Protein AF-A0A970GQE6-F1 (afdb_monomer)

Foldseek 3Di:
DQLVVCVVVVDDDPVVSVVSSCVCLDLQNLLVLCVQCVVVDDPVLVVQLVCQLVVDPPDADPPPSNSSNSNSSSSVSSLVVCVVVVVVVVNVVSVVSSVVSVVVD

Mean predicted aligned error: 6.43 Å

Radius of gyration: 14.3 Å; Cα contacts (8 Å, |Δi|>4): 88; chains: 1; bounding box: 27×40×32 Å

Structure (mmCIF, N/CA/C/O backbone):
data_AF-A0A970GQE6-F1
#
_entry.id   AF-A0A970GQE6-F1
#
loop_
_atom_site.group_PDB
_atom_site.id
_atom_site.type_symbol
_atom_site.label_atom_id
_atom_site.label_alt_id
_atom_site.label_comp_id
_atom_site.label_asym_id
_atom_site.label_entity_id
_atom_site.label_seq_id
_atom_site.pdbx_PDB_ins_code
_atom_site.Cartn_x
_atom_site.Cartn_y
_atom_site.Cartn_z
_atom_site.occupancy
_atom_site.B_iso_or_equiv
_atom_site.auth_seq_id
_atom_site.auth_comp_id
_atom_site.auth_asym_id
_atom_site.auth_atom_id
_atom_site.pdbx_PDB_model_num
ATOM 1 N N . MET A 1 1 ? 6.486 -8.190 2.586 1.00 73.19 1 MET A N 1
ATOM 2 C CA . MET A 1 1 ? 5.161 -8.648 2.116 1.00 73.19 1 MET A CA 1
ATOM 3 C C . MET A 1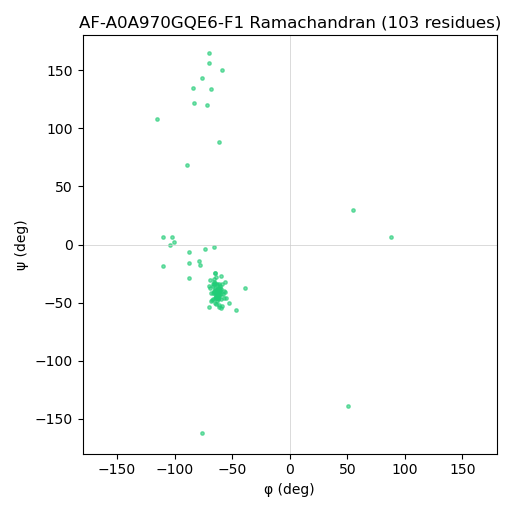 1 ? 5.229 -9.212 0.705 1.00 73.19 1 MET A C 1
ATOM 5 O O . MET A 1 1 ? 5.191 -10.424 0.585 1.00 73.19 1 MET A O 1
ATOM 9 N N . VAL A 1 2 ? 5.489 -8.399 -0.329 1.00 75.81 2 VAL A N 1
ATOM 10 C CA . VAL A 1 2 ? 5.554 -8.826 -1.750 1.00 75.81 2 VAL A CA 1
ATOM 11 C C . VAL A 1 2 ? 6.373 -10.106 -1.987 1.00 75.81 2 VAL A C 1
ATOM 13 O O . VAL A 1 2 ? 5.856 -11.092 -2.496 1.00 75.81 2 VAL A O 1
ATOM 16 N N . ARG A 1 3 ? 7.650 -10.137 -1.576 1.00 77.12 3 ARG A N 1
ATOM 17 C CA . ARG A 1 3 ? 8.505 -11.328 -1.765 1.00 77.12 3 ARG A CA 1
ATOM 18 C C . ARG A 1 3 ? 8.039 -12.547 -0.966 1.00 77.12 3 ARG A C 1
ATOM 20 O O . ARG A 1 3 ? 8.206 -13.657 -1.450 1.00 77.12 3 ARG A O 1
ATOM 27 N N . ARG A 1 4 ? 7.471 -12.341 0.230 1.00 77.25 4 ARG A N 1
ATOM 28 C CA . ARG A 1 4 ? 6.901 -13.427 1.046 1.00 77.25 4 ARG A CA 1
ATOM 29 C C . ARG A 1 4 ? 5.709 -14.036 0.309 1.00 77.25 4 ARG A C 1
ATOM 31 O O . ARG A 1 4 ? 5.736 -15.224 0.038 1.00 77.25 4 ARG A O 1
ATOM 38 N N . HIS A 1 5 ? 4.776 -13.200 -0.147 1.00 77.19 5 HIS A N 1
ATOM 39 C CA . HIS A 1 5 ? 3.626 -13.641 -0.931 1.00 77.19 5 HIS A CA 1
ATOM 40 C C . HIS A 1 5 ? 4.029 -14.434 -2.185 1.00 77.19 5 HIS A C 1
ATOM 42 O O . HIS A 1 5 ? 3.495 -15.509 -2.415 1.00 77.19 5 HIS A O 1
ATOM 48 N N . ILE A 1 6 ? 5.012 -13.963 -2.963 1.00 75.25 6 ILE A N 1
ATOM 49 C CA . ILE A 1 6 ? 5.460 -14.672 -4.176 1.00 75.25 6 ILE A CA 1
ATOM 50 C C . ILE A 1 6 ? 6.036 -16.062 -3.853 1.00 75.25 6 ILE A C 1
ATOM 52 O O . ILE A 1 6 ? 5.823 -17.006 -4.612 1.00 75.25 6 ILE A O 1
ATOM 56 N N . VAL A 1 7 ? 6.773 -16.186 -2.749 1.00 75.69 7 VAL A N 1
ATOM 57 C CA . VAL A 1 7 ? 7.314 -17.475 -2.296 1.00 75.69 7 VAL A CA 1
ATOM 58 C C . VAL A 1 7 ? 6.188 -18.400 -1.828 1.00 75.69 7 VAL A C 1
ATOM 60 O O . VAL A 1 7 ? 6.195 -19.581 -2.178 1.00 75.69 7 VAL A O 1
ATOM 63 N N . ASP A 1 8 ? 5.205 -17.862 -1.103 1.00 78.19 8 ASP A N 1
ATOM 64 C CA . ASP A 1 8 ? 4.033 -18.607 -0.627 1.00 78.19 8 ASP A CA 1
ATOM 65 C C . ASP A 1 8 ? 3.140 -19.084 -1.792 1.00 78.19 8 ASP A C 1
ATOM 67 O O . ASP A 1 8 ? 2.603 -20.189 -1.746 1.00 78.19 8 ASP A O 1
ATOM 71 N N . ASP A 1 9 ? 3.075 -18.315 -2.886 1.00 72.31 9 ASP A N 1
ATOM 72 C CA . ASP A 1 9 ? 2.423 -18.660 -4.165 1.00 72.31 9 ASP A CA 1
ATOM 73 C C . ASP A 1 9 ? 3.106 -19.832 -4.912 1.00 72.31 9 ASP A C 1
ATOM 75 O O . ASP A 1 9 ? 2.667 -20.245 -5.986 1.00 72.31 9 ASP A O 1
ATOM 79 N N . GLY A 1 10 ? 4.203 -20.379 -4.376 1.00 75.25 10 GLY A N 1
ATOM 80 C CA . GLY A 1 10 ? 4.870 -21.569 -4.90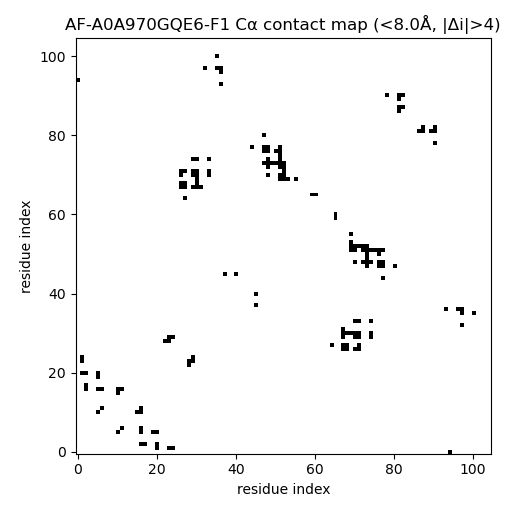5 1.00 75.25 10 GLY A CA 1
ATOM 81 C C . GLY A 1 10 ? 5.927 -21.298 -5.979 1.00 75.25 10 GLY A C 1
ATOM 82 O O . GLY A 1 10 ? 6.489 -22.250 -6.530 1.00 75.25 10 GLY A O 1
ATOM 83 N N . LEU A 1 11 ? 6.259 -20.032 -6.259 1.00 70.25 11 LEU A N 1
ATOM 84 C CA . LEU A 1 11 ? 7.389 -19.673 -7.122 1.00 70.25 11 LEU A CA 1
ATOM 85 C C . LEU A 1 11 ? 8.710 -19.958 -6.402 1.00 70.25 11 LEU A C 1
ATOM 87 O O . LEU A 1 11 ? 8.997 -19.406 -5.345 1.00 70.25 11 LEU A O 1
ATOM 91 N N . ARG A 1 12 ? 9.536 -20.830 -6.993 1.00 72.12 12 ARG A N 1
ATOM 92 C CA . ARG A 1 12 ? 10.796 -21.300 -6.380 1.00 72.12 12 ARG A CA 1
ATOM 93 C C . ARG A 1 12 ? 12.060 -20.782 -7.063 1.00 72.12 12 ARG A C 1
ATOM 95 O O . ARG A 1 12 ? 13.136 -20.832 -6.475 1.00 72.12 12 ARG A O 1
ATOM 102 N N . LYS A 1 13 ? 11.961 -20.296 -8.304 1.00 79.62 13 LYS A N 1
ATOM 103 C CA . LYS A 1 13 ? 13.109 -19.768 -9.052 1.00 79.62 13 LYS A CA 1
ATOM 104 C C . LYS A 1 13 ? 13.374 -18.318 -8.658 1.00 79.62 13 LYS A C 1
ATOM 106 O O . LYS A 1 13 ? 12.520 -17.458 -8.835 1.00 79.62 13 LYS A O 1
ATOM 111 N N . LEU A 1 14 ? 14.585 -18.042 -8.173 1.00 73.69 14 LEU A N 1
ATOM 112 C CA . LEU A 1 14 ? 14.986 -16.722 -7.671 1.00 73.69 14 LEU A CA 1
ATOM 113 C C . LEU A 1 14 ? 14.801 -15.597 -8.703 1.00 73.69 14 LEU A C 1
ATOM 115 O O . LEU A 1 14 ? 14.349 -14.511 -8.347 1.00 73.69 14 LEU A O 1
ATOM 119 N N . GLN A 1 15 ? 15.129 -15.862 -9.970 1.00 74.00 15 GLN A N 1
ATOM 120 C CA . GLN A 1 15 ? 14.976 -14.891 -11.055 1.00 74.00 15 GLN A CA 1
ATOM 121 C C . GLN A 1 15 ? 13.504 -14.517 -11.278 1.00 74.00 15 GLN A C 1
ATOM 123 O O . GLN A 1 15 ? 13.184 -13.332 -11.355 1.00 74.00 15 GLN A O 1
ATOM 128 N N . ASP A 1 16 ? 12.613 -15.506 -11.276 1.00 73.88 16 ASP A N 1
ATOM 129 C CA . ASP A 1 16 ? 11.173 -15.304 -11.459 1.00 73.88 16 ASP A CA 1
ATOM 130 C C . ASP A 1 16 ? 10.557 -14.590 -10.240 1.00 73.88 16 ASP A C 1
ATOM 132 O O . ASP A 1 16 ? 9.732 -13.691 -10.394 1.00 73.88 16 ASP A O 1
ATOM 136 N N . ILE A 1 17 ? 11.022 -14.910 -9.021 1.00 72.44 17 ILE A N 1
ATOM 137 C CA . ILE A 1 17 ? 10.631 -14.204 -7.789 1.00 72.44 17 ILE A CA 1
ATOM 138 C C . ILE A 1 17 ? 11.040 -12.730 -7.859 1.00 72.44 17 ILE A C 1
ATOM 140 O O . ILE A 1 17 ? 10.252 -11.849 -7.515 1.00 72.44 17 ILE A O 1
ATOM 144 N N . HIS A 1 18 ? 12.272 -12.445 -8.287 1.00 69.62 18 HIS A N 1
ATOM 145 C CA . HIS A 1 18 ? 12.762 -11.077 -8.406 1.00 69.62 18 HIS A CA 1
ATOM 146 C C . HIS A 1 18 ? 11.977 -10.293 -9.460 1.00 69.62 18 HIS A C 1
ATOM 148 O O . HIS A 1 18 ? 11.542 -9.184 -9.169 1.00 69.62 18 HIS A O 1
ATOM 154 N N . GLN A 1 19 ? 11.739 -10.872 -10.641 1.00 73.19 19 GLN A N 1
ATOM 155 C CA . GLN A 1 19 ? 10.969 -10.217 -11.701 1.00 73.19 19 GLN A CA 1
ATOM 156 C C . GLN A 1 19 ? 9.523 -9.934 -11.275 1.00 73.19 19 GLN A C 1
ATOM 158 O O . GLN A 1 19 ? 9.076 -8.797 -11.413 1.00 73.19 19 GLN A O 1
ATOM 163 N N . LYS A 1 20 ? 8.828 -10.913 -10.677 1.00 73.00 20 LYS A N 1
ATOM 164 C CA . LYS A 1 20 ? 7.459 -10.728 -10.160 1.00 73.00 20 LYS A CA 1
ATOM 165 C C . LYS A 1 20 ? 7.418 -9.729 -8.999 1.00 73.00 20 LYS A C 1
ATOM 167 O O . LYS A 1 20 ? 6.464 -8.976 -8.855 1.00 73.00 20 LYS A O 1
ATOM 172 N N . ALA A 1 21 ? 8.466 -9.666 -8.176 1.00 73.75 21 ALA A N 1
ATOM 173 C CA . ALA A 1 21 ? 8.559 -8.642 -7.141 1.00 73.75 21 ALA A CA 1
ATOM 174 C C . ALA A 1 21 ? 8.732 -7.251 -7.761 1.00 73.75 21 ALA A C 1
ATOM 176 O O . ALA A 1 21 ? 8.005 -6.340 -7.387 1.00 73.75 21 ALA A O 1
ATOM 177 N N . VAL A 1 22 ? 9.651 -7.088 -8.719 1.00 72.94 22 VAL A N 1
ATOM 178 C CA . VAL A 1 22 ? 9.916 -5.809 -9.403 1.00 72.94 22 VAL A CA 1
ATOM 179 C C . VAL A 1 22 ? 8.686 -5.303 -10.154 1.00 72.94 22 VAL A C 1
ATOM 181 O O . VAL A 1 22 ? 8.401 -4.108 -10.104 1.00 72.94 22 VAL A O 1
ATOM 184 N N . SER A 1 23 ? 7.917 -6.188 -10.793 1.00 73.50 23 SER A N 1
ATOM 185 C CA . SER A 1 23 ? 6.665 -5.794 -11.442 1.00 73.50 23 SER A CA 1
ATOM 186 C C . SER A 1 23 ? 5.621 -5.288 -10.446 1.00 73.50 23 SER A C 1
ATOM 188 O O . SER A 1 23 ? 4.819 -4.454 -10.820 1.00 73.50 23 SER A O 1
ATOM 190 N N . LEU A 1 24 ? 5.644 -5.735 -9.188 1.00 71.50 24 LEU A N 1
ATOM 191 C CA . LEU A 1 24 ? 4.723 -5.263 -8.147 1.00 71.50 24 LEU A CA 1
ATOM 192 C C . LEU A 1 24 ? 5.230 -4.016 -7.412 1.00 71.50 24 LEU A C 1
ATOM 194 O O . LEU A 1 24 ? 4.429 -3.229 -6.921 1.00 71.50 24 LEU A O 1
ATOM 198 N N . VAL A 1 25 ? 6.551 -3.832 -7.317 1.00 77.81 25 VAL A N 1
ATOM 199 C CA . VAL A 1 25 ? 7.153 -2.732 -6.543 1.00 77.81 25 VAL A CA 1
ATOM 200 C C . VAL A 1 25 ? 7.616 -1.546 -7.384 1.00 77.81 25 VAL A C 1
ATOM 202 O O . VAL A 1 25 ? 8.187 -0.616 -6.823 1.00 77.81 25 VAL A O 1
ATOM 205 N N . ASN A 1 26 ? 7.419 -1.543 -8.702 1.00 84.38 26 ASN A N 1
ATOM 206 C CA . ASN A 1 26 ? 7.738 -0.358 -9.498 1.00 84.38 26 ASN A CA 1
ATOM 207 C C . ASN A 1 26 ? 6.741 0.784 -9.207 1.00 84.38 26 ASN A C 1
ATOM 209 O O . ASN A 1 26 ? 5.612 0.543 -8.783 1.00 84.38 26 ASN A O 1
ATOM 213 N N . ALA A 1 27 ? 7.158 2.031 -9.447 1.00 81.12 27 ALA A N 1
ATOM 214 C CA . ALA A 1 27 ? 6.372 3.209 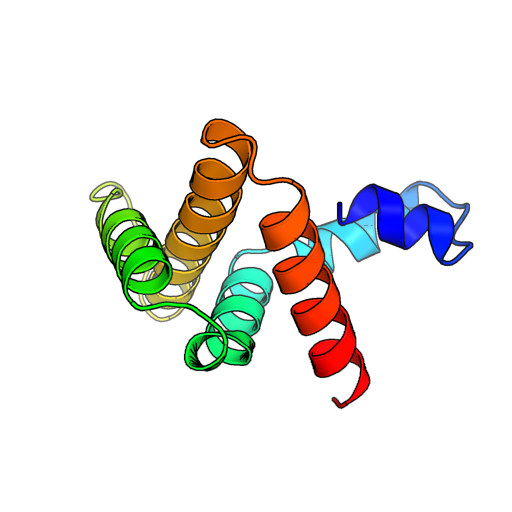-9.079 1.00 81.12 27 ALA A CA 1
ATOM 215 C C . ALA A 1 27 ? 4.996 3.277 -9.765 1.00 81.12 27 ALA A C 1
ATOM 217 O O . ALA A 1 27 ? 4.031 3.706 -9.142 1.00 81.12 27 ALA A O 1
ATOM 218 N N . ALA A 1 28 ? 4.890 2.834 -11.023 1.00 85.06 28 ALA A N 1
ATOM 219 C CA . ALA A 1 28 ? 3.620 2.828 -11.748 1.00 85.06 28 ALA A CA 1
ATOM 220 C C . ALA A 1 28 ? 2.632 1.842 -11.114 1.00 85.06 28 ALA A C 1
ATOM 222 O O . ALA A 1 28 ? 1.499 2.213 -10.817 1.00 85.06 28 ALA A O 1
ATOM 223 N N . SER A 1 29 ? 3.095 0.628 -10.814 1.00 86.38 29 SER A N 1
ATOM 224 C CA . SER A 1 29 ? 2.288 -0.392 -10.147 1.00 86.38 29 SER A CA 1
ATOM 225 C C . SER A 1 29 ? 1.894 0.040 -8.738 1.00 86.38 29 SER A C 1
ATOM 227 O O . SER A 1 29 ? 0.726 -0.031 -8.395 1.00 86.38 29 SER A O 1
ATOM 229 N N . GLN A 1 30 ? 2.809 0.585 -7.934 1.00 88.62 30 GLN A N 1
ATOM 230 C CA . GLN A 1 30 ? 2.446 1.101 -6.608 1.00 88.62 30 GLN A CA 1
ATOM 231 C C . GLN A 1 30 ? 1.424 2.250 -6.676 1.00 88.62 30 GLN A C 1
ATOM 233 O O . GLN A 1 30 ? 0.531 2.335 -5.835 1.00 88.62 30 GLN A O 1
ATOM 238 N N . ALA A 1 31 ? 1.539 3.132 -7.673 1.00 90.81 31 ALA A N 1
ATOM 239 C CA . ALA A 1 31 ? 0.584 4.214 -7.884 1.00 90.81 31 ALA A CA 1
ATOM 240 C C . ALA A 1 31 ? -0.805 3.698 -8.277 1.00 90.81 31 ALA A C 1
ATOM 242 O O . ALA A 1 31 ? -1.809 4.236 -7.816 1.00 90.81 31 ALA A O 1
ATOM 243 N N . GLU A 1 32 ? -0.862 2.673 -9.123 1.00 90.81 32 GLU A N 1
ATOM 244 C CA . GLU A 1 32 ? -2.093 1.977 -9.489 1.00 90.81 32 GLU A CA 1
ATOM 245 C C . GLU A 1 32 ? -2.720 1.284 -8.282 1.00 90.81 32 GLU A C 1
ATOM 247 O O . GLU A 1 32 ? -3.861 1.583 -7.954 1.00 90.81 32 GLU A O 1
ATOM 252 N N . LEU A 1 33 ? -1.952 0.484 -7.538 1.00 91.19 33 LEU A N 1
ATOM 253 C CA . LEU A 1 33 ? -2.442 -0.184 -6.331 1.00 91.19 33 LEU A CA 1
ATOM 254 C C . LEU A 1 33 ? -2.993 0.807 -5.302 1.00 91.19 33 LEU A C 1
ATOM 256 O O . LEU A 1 33 ? -4.026 0.540 -4.702 1.00 91.19 33 LEU A O 1
ATOM 260 N N . LEU A 1 34 ? -2.340 1.960 -5.115 1.00 93.19 34 LEU A N 1
ATOM 261 C CA . LEU A 1 34 ? -2.842 3.011 -4.232 1.00 93.19 34 LEU A CA 1
ATOM 262 C C . LEU A 1 34 ? -4.185 3.584 -4.708 1.00 93.19 34 LEU A C 1
ATOM 264 O O . LEU A 1 34 ? -5.057 3.822 -3.877 1.00 93.19 34 LEU A O 1
ATOM 268 N N . ARG A 1 35 ? -4.341 3.823 -6.018 1.00 92.81 35 ARG A N 1
ATOM 269 C CA . ARG A 1 35 ? -5.608 4.297 -6.605 1.00 92.81 35 ARG A CA 1
ATOM 270 C C . ARG A 1 35 ? -6.718 3.272 -6.392 1.00 92.81 35 ARG A C 1
ATOM 272 O O . ARG A 1 35 ? -7.819 3.649 -6.009 1.00 92.81 35 ARG A O 1
ATOM 279 N N . GLU A 1 36 ? -6.398 1.995 -6.571 1.00 92.31 36 GLU A N 1
ATOM 280 C CA . GLU A 1 36 ? -7.350 0.900 -6.408 1.00 92.31 36 GLU A CA 1
ATOM 281 C C . GLU A 1 36 ? -7.852 0.742 -4.978 1.00 92.31 36 GLU A C 1
ATOM 283 O O . GLU A 1 36 ? -8.935 0.214 -4.821 1.00 92.31 36 GLU A O 1
ATOM 288 N N . ILE A 1 37 ? -7.126 1.171 -3.941 1.00 95.00 37 ILE A N 1
ATOM 289 C CA . ILE A 1 37 ? -7.564 1.018 -2.538 1.00 95.00 37 ILE A CA 1
ATOM 290 C C . ILE A 1 37 ? -7.942 2.338 -1.857 1.00 95.00 37 ILE A C 1
ATOM 292 O O . ILE A 1 37 ? -8.155 2.360 -0.646 1.00 95.00 37 ILE A O 1
ATOM 296 N N . GLU A 1 38 ? -7.976 3.458 -2.581 1.00 93.94 38 GLU A N 1
ATOM 297 C CA . GLU A 1 38 ? -8.147 4.797 -1.993 1.00 93.94 38 GLU A CA 1
ATOM 298 C C . GLU A 1 38 ? -9.463 4.941 -1.198 1.00 93.94 38 GLU A C 1
ATOM 300 O O . GLU A 1 38 ? -9.517 5.617 -0.160 1.00 93.94 38 GLU A O 1
ATOM 305 N N . ASP A 1 39 ? -10.515 4.259 -1.648 1.00 95.25 39 ASP A N 1
ATOM 306 C CA . ASP A 1 39 ? -11.825 4.162 -1.000 1.00 95.25 39 ASP A CA 1
ATOM 307 C C . ASP A 1 39 ? -11.791 3.345 0.301 1.00 95.25 39 ASP A C 1
ATOM 309 O O . ASP A 1 39 ? -12.520 3.670 1.238 1.00 95.25 39 ASP A O 1
ATOM 313 N N . PHE A 1 40 ? -10.902 2.353 0.395 1.00 96.81 40 PHE A N 1
ATOM 314 C CA . PHE A 1 40 ? -10.710 1.501 1.573 1.00 96.81 40 PHE A CA 1
ATOM 315 C C . PHE A 1 40 ? -9.904 2.175 2.700 1.00 96.81 40 PHE A C 1
ATOM 317 O O . PHE A 1 40 ? -9.926 1.734 3.855 1.00 96.81 40 PHE A O 1
ATOM 324 N N . LEU A 1 41 ? -9.181 3.253 2.383 1.00 97.25 41 LEU A N 1
ATOM 325 C CA . LEU A 1 41 ? -8.380 3.989 3.359 1.00 97.25 41 LEU A CA 1
ATOM 326 C C . LEU A 1 41 ? -9.245 4.863 4.270 1.00 97.25 41 LEU A C 1
ATOM 328 O O . LEU A 1 41 ? -10.196 5.514 3.835 1.00 97.25 41 LEU A O 1
ATOM 332 N N . THR A 1 42 ? -8.858 4.950 5.539 1.00 97.75 42 THR A N 1
ATOM 333 C CA . THR A 1 42 ? -9.423 5.925 6.476 1.00 97.75 42 THR A CA 1
ATOM 334 C C . THR A 1 42 ? -8.968 7.345 6.132 1.00 97.75 42 THR A C 1
ATOM 336 O O . THR A 1 42 ? -7.999 7.560 5.401 1.00 97.75 42 THR A O 1
ATOM 339 N N . GLU A 1 43 ? -9.640 8.356 6.684 1.00 97.19 43 GLU A N 1
ATOM 340 C CA . GLU A 1 43 ? -9.242 9.755 6.483 1.00 97.19 43 GLU A CA 1
ATOM 341 C C . GLU A 1 43 ? -7.811 10.033 6.976 1.00 97.19 43 GLU A C 1
ATOM 343 O O . GLU A 1 43 ? -7.042 10.735 6.318 1.00 97.19 43 GLU A O 1
ATOM 348 N N . GLU A 1 44 ? -7.414 9.432 8.099 1.00 96.56 44 GLU A N 1
ATOM 349 C CA . GLU A 1 44 ? -6.056 9.539 8.630 1.00 96.56 44 GLU A CA 1
ATOM 350 C C . GLU A 1 44 ? -5.014 8.947 7.669 1.00 96.56 44 GLU A C 1
ATOM 352 O O . GLU A 1 44 ? -3.997 9.580 7.373 1.00 96.56 44 GLU A O 1
ATOM 357 N N . GLU A 1 45 ? -5.290 7.763 7.123 1.00 97.31 45 GLU A N 1
ATOM 358 C CA . GLU A 1 45 ? -4.423 7.083 6.159 1.00 97.31 45 GLU A CA 1
ATOM 359 C C . GLU A 1 45 ? -4.301 7.883 4.857 1.00 97.31 45 GLU A C 1
ATOM 361 O O . GLU A 1 45 ? -3.191 8.091 4.359 1.00 97.31 45 GLU A O 1
ATOM 366 N N . ARG A 1 46 ? -5.407 8.441 4.346 1.00 96.62 46 ARG A N 1
ATOM 367 C CA . ARG A 1 46 ? -5.379 9.354 3.189 1.00 96.62 46 ARG A CA 1
ATOM 368 C C . ARG A 1 46 ? -4.544 10.605 3.471 1.00 96.62 46 ARG A C 1
ATOM 370 O O . ARG A 1 46 ? -3.801 11.063 2.600 1.00 96.62 46 ARG A O 1
ATOM 377 N N . ASN A 1 47 ? -4.593 11.136 4.692 1.00 96.25 47 ASN A N 1
ATOM 378 C CA . ASN A 1 47 ? -3.754 12.263 5.102 1.00 96.25 47 ASN A CA 1
ATOM 379 C C . ASN A 1 47 ? -2.261 11.894 5.164 1.00 96.25 47 ASN A C 1
ATOM 381 O O . ASN A 1 47 ? -1.405 12.715 4.822 1.00 96.25 47 ASN A O 1
ATOM 385 N N . ILE A 1 48 ? -1.915 10.671 5.574 1.00 96.19 48 ILE A N 1
ATOM 386 C CA . ILE A 1 48 ? -0.538 10.155 5.501 1.00 96.19 48 ILE A CA 1
ATOM 387 C C . ILE A 1 48 ? -0.074 10.065 4.044 1.00 96.19 48 ILE A C 1
ATOM 389 O O . ILE A 1 48 ? 0.981 10.606 3.708 1.00 96.19 48 ILE A O 1
ATOM 393 N N . VAL A 1 49 ? -0.889 9.474 3.168 1.00 95.31 49 VAL A N 1
ATOM 394 C CA . VAL A 1 49 ? -0.611 9.373 1.727 1.00 95.31 49 VAL A CA 1
ATOM 395 C C . VAL A 1 49 ? -0.401 10.758 1.112 1.00 95.31 49 VAL A C 1
ATOM 397 O O . VAL A 1 49 ? 0.569 10.980 0.388 1.00 95.31 49 VAL A O 1
ATOM 400 N N . SER A 1 50 ? -1.270 11.721 1.432 1.00 93.38 50 SER A N 1
ATOM 401 C CA . SER A 1 50 ? -1.164 13.109 0.965 1.00 93.38 50 SER A CA 1
ATOM 402 C C . SER A 1 50 ? 0.148 13.769 1.400 1.00 93.38 50 SER A C 1
ATOM 404 O O . SER A 1 50 ? 0.820 14.415 0.593 1.00 93.38 50 SER A O 1
ATOM 406 N N . ARG A 1 51 ? 0.576 13.554 2.651 1.00 91.56 51 ARG A N 1
ATOM 407 C CA . ARG A 1 51 ? 1.881 14.028 3.138 1.00 91.56 51 ARG A CA 1
ATOM 408 C C . ARG A 1 51 ? 3.040 13.373 2.384 1.00 91.56 51 ARG A C 1
ATOM 410 O O . ARG A 1 51 ? 3.954 14.081 1.971 1.00 91.56 51 ARG A O 1
ATOM 417 N N . GLY A 1 52 ? 2.974 12.063 2.143 1.00 89.25 52 GLY A N 1
ATOM 418 C CA . GLY A 1 52 ? 3.977 11.326 1.367 1.00 89.25 52 GLY A CA 1
ATOM 419 C C . GLY A 1 52 ? 4.085 11.795 -0.088 1.00 89.25 52 GLY A C 1
ATOM 420 O O . GLY A 1 52 ? 5.184 11.987 -0.594 1.00 89.25 52 GLY A O 1
ATOM 421 N N . LYS A 1 53 ? 2.964 12.106 -0.750 1.00 87.38 53 LYS A N 1
ATOM 422 C CA . LYS A 1 53 ? 2.956 12.666 -2.119 1.00 87.38 53 LYS A CA 1
ATOM 423 C C . LYS A 1 53 ? 3.708 13.997 -2.234 1.00 87.38 53 LYS A C 1
ATOM 425 O O . LYS A 1 53 ? 4.191 14.333 -3.315 1.00 87.38 53 LYS A O 1
ATOM 430 N N . ASN A 1 54 ? 3.779 14.752 -1.138 1.00 82.50 54 ASN A N 1
ATOM 431 C CA . ASN A 1 54 ? 4.337 16.102 -1.085 1.00 82.50 54 ASN A CA 1
ATOM 432 C C . ASN A 1 54 ? 5.741 16.170 -0.454 1.00 82.50 54 ASN A C 1
ATOM 434 O O . ASN A 1 54 ? 6.305 17.259 -0.373 1.00 82.50 54 ASN A O 1
ATOM 438 N N . SER A 1 55 ? 6.324 15.047 -0.017 1.00 74.62 55 SER A N 1
ATOM 439 C CA . SER A 1 55 ? 7.600 15.027 0.716 1.00 74.62 55 SER A CA 1
ATOM 440 C C . SER A 1 55 ? 8.849 15.188 -0.167 1.00 74.62 55 SER A C 1
ATOM 442 O O . SER A 1 55 ? 9.916 15.500 0.356 1.00 74.62 55 SER A O 1
ATOM 444 N N . ASN A 1 56 ? 8.728 15.046 -1.494 1.00 62.38 56 ASN A N 1
ATOM 445 C CA . ASN A 1 56 ? 9.844 15.148 -2.442 1.00 62.38 56 ASN A CA 1
ATOM 446 C C . ASN A 1 56 ? 9.706 16.349 -3.403 1.00 62.38 56 ASN A C 1
ATOM 448 O O . ASN A 1 56 ? 8.914 16.327 -4.347 1.00 62.38 56 ASN A O 1
ATOM 452 N N . THR A 1 57 ? 10.542 17.375 -3.202 1.00 54.88 57 THR A N 1
ATOM 453 C CA . THR A 1 57 ? 10.710 18.571 -4.064 1.00 54.88 57 THR A CA 1
ATOM 454 C C . THR A 1 57 ? 11.968 18.538 -4.956 1.00 54.88 57 THR A C 1
ATOM 456 O O . THR A 1 57 ? 12.269 19.530 -5.615 1.00 54.88 57 THR A O 1
ATOM 459 N N . GLY A 1 58 ? 12.716 17.423 -4.985 1.00 61.09 58 GLY A N 1
ATOM 460 C CA . GLY A 1 58 ? 13.980 17.265 -5.736 1.00 61.09 58 GLY A CA 1
ATOM 461 C C . GLY A 1 58 ? 13.836 17.074 -7.259 1.00 61.09 58 GLY A C 1
ATOM 462 O O . GLY A 1 58 ? 12.797 17.381 -7.829 1.00 61.09 58 GLY A O 1
ATOM 463 N N . ASN A 1 59 ? 14.883 16.570 -7.936 1.00 55.44 59 ASN A N 1
ATOM 464 C CA . ASN A 1 59 ? 14.913 16.322 -9.393 1.00 55.44 59 ASN A CA 1
ATOM 465 C C . ASN A 1 59 ? 13.854 15.288 -9.821 1.00 55.44 59 ASN A C 1
ATOM 467 O O . ASN A 1 59 ? 14.115 14.088 -9.872 1.00 55.44 59 ASN A O 1
ATOM 471 N N . ILE A 1 60 ? 12.649 15.765 -10.120 1.00 58.06 60 ILE A N 1
ATOM 472 C CA . ILE A 1 60 ? 11.509 14.935 -10.501 1.00 58.06 60 ILE A CA 1
ATOM 473 C C . ILE A 1 60 ? 11.560 14.613 -12.015 1.00 58.06 60 ILE A C 1
ATOM 475 O O . ILE A 1 60 ? 11.780 15.521 -12.823 1.00 58.06 60 ILE A O 1
ATOM 479 N N . PRO A 1 61 ? 11.323 13.352 -12.433 1.00 59.72 61 PRO A N 1
ATOM 480 C CA . PRO A 1 61 ? 11.201 12.965 -13.845 1.00 59.72 61 PRO A CA 1
ATOM 481 C C . PRO A 1 61 ? 10.071 13.716 -14.583 1.00 59.72 61 PRO A C 1
ATOM 483 O O . PRO A 1 61 ? 9.068 14.096 -13.983 1.00 59.72 61 PRO A O 1
ATOM 486 N N . LYS A 1 62 ? 10.200 13.940 -15.901 1.00 55.75 62 LYS A N 1
ATOM 487 C CA . LYS A 1 62 ? 9.229 14.737 -16.687 1.00 55.75 62 LYS A CA 1
ATOM 488 C C . LYS A 1 62 ? 7.852 14.044 -16.829 1.00 55.75 62 LYS A C 1
ATOM 490 O O . LYS A 1 62 ? 7.774 12.886 -17.227 1.00 55.75 62 LYS A O 1
ATOM 495 N N . ASN A 1 63 ? 6.778 14.813 -16.599 1.00 64.94 63 ASN A N 1
ATOM 496 C CA . ASN A 1 63 ? 5.340 14.512 -16.795 1.00 64.94 63 ASN A CA 1
ATOM 497 C C . ASN A 1 63 ? 4.848 13.189 -16.183 1.00 64.94 63 ASN A C 1
ATOM 499 O O . ASN A 1 63 ? 5.211 12.974 -15.049 1.00 64.94 63 ASN A O 1
ATOM 503 N N . THR A 1 64 ? 3.992 12.359 -16.805 1.00 58.47 64 THR A N 1
ATOM 504 C CA . THR A 1 64 ? 3.214 11.250 -16.174 1.00 58.47 64 THR A CA 1
ATOM 505 C C . THR A 1 64 ? 3.953 10.430 -15.101 1.00 58.47 64 THR A C 1
ATOM 507 O O . THR A 1 64 ? 3.379 10.137 -14.055 1.00 58.47 64 THR A O 1
ATOM 510 N N . GLN A 1 65 ? 5.252 10.179 -15.290 1.00 69.12 65 GLN A N 1
ATOM 511 C CA . GLN A 1 65 ? 6.121 9.541 -14.294 1.00 69.12 65 GLN A CA 1
ATOM 512 C C . GLN A 1 65 ? 6.156 10.276 -12.941 1.00 69.12 65 GLN A C 1
ATOM 514 O O . GLN A 1 65 ? 6.260 9.638 -11.907 1.00 69.12 65 GLN A O 1
ATOM 519 N N . MET A 1 66 ? 6.030 11.602 -12.922 1.00 76.88 66 MET A N 1
ATOM 520 C CA . MET A 1 66 ? 5.909 12.453 -11.736 1.00 76.88 66 MET A CA 1
ATOM 521 C C . MET A 1 66 ? 4.666 12.137 -10.905 1.00 76.88 66 MET A C 1
ATOM 523 O O . MET A 1 66 ? 4.756 12.121 -9.679 1.00 76.88 66 MET A O 1
ATOM 527 N N . ILE A 1 67 ? 3.509 11.930 -11.542 1.00 81.56 67 ILE A N 1
ATOM 528 C CA . ILE A 1 67 ? 2.264 11.642 -10.817 1.00 81.56 67 ILE A CA 1
ATOM 529 C C . ILE A 1 67 ? 2.377 10.265 -10.171 1.00 81.56 67 ILE A C 1
ATOM 531 O O . ILE A 1 67 ? 2.153 10.143 -8.967 1.00 81.56 67 ILE A O 1
ATOM 535 N N . ASP A 1 68 ? 2.805 9.263 -10.940 1.00 84.50 68 ASP A N 1
ATOM 536 C CA . ASP A 1 68 ? 2.985 7.906 -10.426 1.00 84.50 68 ASP A CA 1
ATOM 537 C C . ASP A 1 68 ? 4.097 7.843 -9.369 1.00 84.50 68 ASP A C 1
ATOM 539 O O . ASP A 1 68 ? 3.932 7.204 -8.337 1.00 84.50 68 ASP A O 1
ATOM 543 N N . TYR A 1 69 ? 5.187 8.595 -9.533 1.00 83.31 69 TYR A N 1
ATOM 544 C CA . TYR A 1 69 ? 6.250 8.687 -8.530 1.00 83.31 69 TYR A CA 1
ATOM 545 C C . TYR A 1 69 ? 5.760 9.287 -7.205 1.00 83.31 69 TYR A C 1
ATOM 547 O O . TYR A 1 69 ? 6.067 8.770 -6.129 1.00 83.31 69 TYR A O 1
ATOM 555 N N . ARG A 1 70 ? 4.962 10.361 -7.258 1.00 86.94 70 ARG A N 1
ATOM 556 C CA . ARG A 1 70 ? 4.366 10.963 -6.055 1.00 86.94 70 ARG A CA 1
ATOM 557 C C . ARG A 1 70 ? 3.378 10.017 -5.385 1.00 86.94 70 ARG A C 1
ATOM 559 O O . ARG A 1 70 ? 3.390 9.905 -4.164 1.00 86.94 70 ARG A O 1
ATOM 566 N N . LEU A 1 71 ? 2.539 9.336 -6.163 1.00 90.19 71 LEU A N 1
ATOM 567 C CA . LEU A 1 71 ? 1.596 8.347 -5.640 1.00 90.19 71 LEU A CA 1
ATOM 568 C C . LEU A 1 71 ? 2.322 7.155 -5.007 1.00 90.19 71 LEU A C 1
ATOM 570 O O . LEU A 1 71 ? 1.996 6.797 -3.884 1.00 90.19 71 LEU A O 1
ATOM 574 N N . SER A 1 72 ? 3.357 6.622 -5.656 1.00 89.38 72 SER A N 1
ATOM 575 C CA . SER A 1 72 ? 4.230 5.580 -5.102 1.00 89.38 72 SER A CA 1
ATOM 576 C C . SER A 1 72 ? 4.897 6.027 -3.798 1.00 89.38 72 SER A C 1
ATOM 578 O O . SER A 1 72 ? 4.852 5.299 -2.815 1.00 89.38 72 SER A O 1
ATOM 580 N N . THR A 1 73 ? 5.392 7.267 -3.718 1.00 90.25 73 THR A N 1
ATOM 581 C CA . THR A 1 73 ? 5.941 7.811 -2.458 1.00 90.25 73 THR A CA 1
ATOM 582 C C . THR A 1 73 ? 4.861 7.901 -1.367 1.00 90.25 73 THR A C 1
ATOM 584 O O . THR A 1 73 ? 5.116 7.619 -0.197 1.00 90.25 73 THR A O 1
ATOM 587 N N . GLY A 1 74 ? 3.630 8.273 -1.734 1.00 93.12 74 GLY A N 1
ATOM 588 C CA . GLY A 1 74 ? 2.476 8.254 -0.831 1.00 93.12 74 GLY A CA 1
ATOM 589 C C . GLY A 1 74 ? 2.126 6.848 -0.335 1.00 93.12 74 GLY A C 1
ATOM 590 O O . GLY A 1 74 ? 1.838 6.668 0.847 1.00 93.12 74 GLY A O 1
ATOM 591 N N . PHE A 1 75 ? 2.199 5.853 -1.218 1.00 93.50 75 PHE A N 1
ATOM 592 C CA . PHE A 1 75 ? 1.978 4.446 -0.899 1.00 93.50 75 PHE A CA 1
ATOM 593 C C . PHE A 1 75 ? 3.047 3.912 0.065 1.00 93.50 75 PHE A C 1
ATOM 595 O O . PHE A 1 75 ? 2.718 3.319 1.092 1.00 93.50 75 PHE A O 1
ATOM 602 N N . GLU A 1 76 ? 4.325 4.200 -0.189 1.00 91.38 76 GLU A N 1
ATOM 603 C CA . GLU A 1 76 ? 5.418 3.862 0.729 1.00 91.38 76 GLU A CA 1
ATOM 604 C C . GLU A 1 76 ? 5.246 4.534 2.097 1.00 91.38 76 GLU A C 1
ATOM 606 O O . GLU A 1 76 ? 5.462 3.896 3.130 1.00 91.38 76 GLU A O 1
ATOM 611 N N . ALA A 1 77 ? 4.801 5.795 2.128 1.00 94.44 77 ALA A N 1
ATOM 612 C CA . ALA A 1 77 ? 4.540 6.515 3.371 1.00 94.44 77 ALA A CA 1
ATOM 613 C C . ALA A 1 77 ? 3.416 5.871 4.199 1.00 94.44 77 ALA A C 1
ATOM 615 O O . ALA A 1 77 ? 3.541 5.793 5.420 1.00 94.44 77 ALA A O 1
ATOM 616 N N . LEU A 1 78 ? 2.352 5.375 3.558 1.00 95.88 78 LEU A N 1
ATOM 617 C CA . LEU A 1 78 ? 1.272 4.646 4.229 1.00 95.88 78 LEU A CA 1
ATOM 618 C C . LEU A 1 78 ? 1.788 3.372 4.909 1.00 95.88 78 LEU A C 1
ATOM 620 O O . LEU A 1 78 ? 1.581 3.180 6.107 1.00 95.88 78 LEU A O 1
ATOM 624 N N . PHE A 1 79 ? 2.506 2.525 4.169 1.00 93.75 79 PHE A N 1
ATOM 625 C CA . PHE A 1 79 ? 3.060 1.284 4.718 1.00 93.75 79 PHE A CA 1
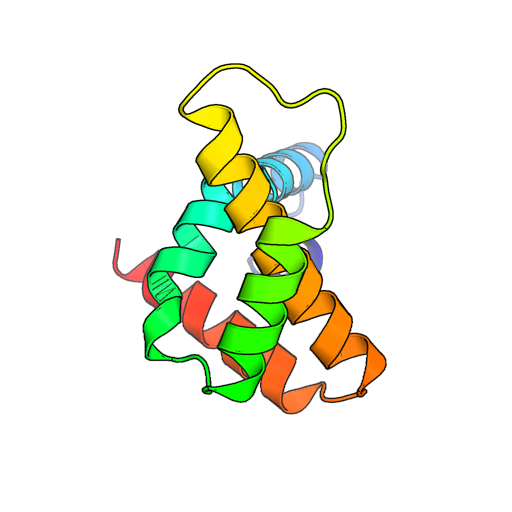ATOM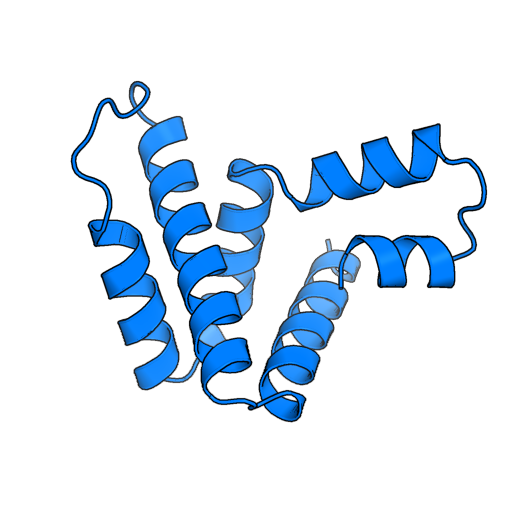 626 C C . PHE A 1 79 ? 4.116 1.557 5.796 1.00 93.75 79 PHE A C 1
ATOM 628 O O . PHE A 1 79 ? 4.138 0.882 6.826 1.00 93.75 79 PHE A O 1
ATOM 635 N N . GLY A 1 80 ? 4.958 2.575 5.598 1.00 93.00 80 GLY A N 1
ATOM 636 C CA . GLY A 1 80 ? 5.935 3.016 6.589 1.00 93.00 80 GLY A CA 1
ATOM 637 C C . GLY A 1 80 ? 5.280 3.515 7.876 1.00 93.00 80 GLY A C 1
ATOM 638 O O . GLY A 1 80 ? 5.719 3.146 8.963 1.00 93.00 80 GLY A O 1
ATOM 639 N N . TYR A 1 81 ? 4.205 4.300 7.768 1.00 95.44 81 TYR A N 1
ATOM 640 C CA . TYR A 1 81 ? 3.434 4.782 8.913 1.00 95.44 81 TYR A CA 1
ATOM 641 C C . TYR A 1 81 ? 2.865 3.629 9.739 1.00 95.44 81 TYR A C 1
ATOM 643 O O . TYR A 1 81 ? 3.152 3.529 10.930 1.00 95.44 81 TYR A O 1
ATOM 651 N N . LEU A 1 82 ? 2.125 2.721 9.098 1.00 94.75 82 LEU A N 1
ATOM 652 C CA . LEU A 1 82 ? 1.494 1.587 9.775 1.00 94.75 82 LEU A CA 1
ATOM 653 C C . LEU A 1 82 ? 2.528 0.681 10.453 1.00 94.75 82 LEU A C 1
ATOM 655 O O . LEU A 1 82 ? 2.333 0.265 11.596 1.00 94.75 82 LEU A O 1
ATOM 659 N N . TYR A 1 83 ? 3.663 0.443 9.788 1.00 92.50 83 TYR A N 1
ATOM 660 C CA . TYR A 1 83 ? 4.772 -0.319 10.355 1.00 92.50 83 TYR A CA 1
ATOM 661 C C . TYR A 1 83 ? 5.379 0.364 11.592 1.00 92.50 83 TYR A C 1
ATOM 663 O O . TYR A 1 83 ? 5.585 -0.286 12.617 1.00 92.50 83 TYR A O 1
ATOM 671 N N . LEU A 1 84 ? 5.630 1.678 11.540 1.00 93.88 84 LEU A N 1
ATOM 672 C CA . LEU A 1 84 ? 6.172 2.440 12.674 1.00 93.88 84 LEU A CA 1
ATOM 673 C C . LEU A 1 84 ? 5.191 2.521 13.850 1.00 93.88 84 LEU A C 1
ATOM 675 O O . LEU A 1 84 ? 5.612 2.468 15.006 1.00 93.88 84 LEU A O 1
ATOM 679 N N . CYS A 1 85 ? 3.893 2.581 13.562 1.00 94.44 85 CYS A N 1
ATOM 680 C CA . CYS A 1 85 ? 2.825 2.491 14.554 1.00 94.44 85 CYS A CA 1
ATOM 681 C C . CYS A 1 85 ? 2.630 1.072 15.109 1.00 94.44 85 CYS A C 1
ATOM 68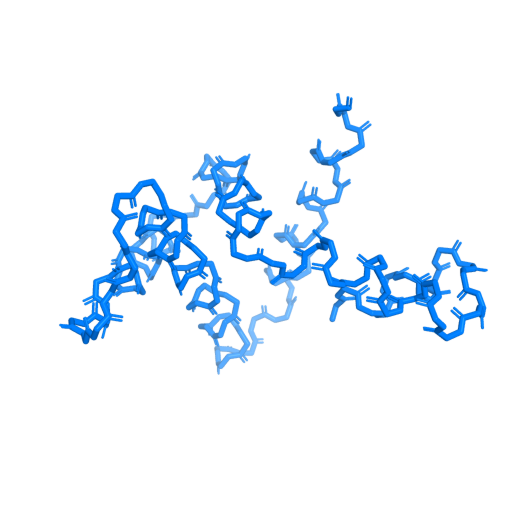3 O O . CYS A 1 85 ? 1.809 0.891 16.006 1.00 94.44 85 CYS A O 1
ATOM 685 N N . LYS A 1 86 ? 3.372 0.072 14.606 1.00 94.31 86 LYS A N 1
ATOM 686 C CA . LYS A 1 86 ? 3.226 -1.354 14.943 1.00 94.31 86 LYS A CA 1
ATOM 687 C C . LYS A 1 86 ? 1.804 -1.881 14.724 1.00 94.31 86 LYS A C 1
ATOM 689 O O . LYS A 1 86 ? 1.368 -2.802 15.411 1.00 94.31 86 LYS A O 1
ATOM 694 N N . ASN A 1 87 ? 1.083 -1.301 13.768 1.00 93.62 87 ASN A N 1
ATOM 695 C CA . ASN A 1 87 ? -0.263 -1.728 13.418 1.00 93.62 87 ASN A CA 1
ATOM 696 C C . ASN A 1 87 ? -0.197 -2.813 12.334 1.00 93.62 87 ASN A C 1
ATOM 698 O O . ASN A 1 87 ? -0.531 -2.588 11.171 1.00 93.62 87 ASN A O 1
ATOM 702 N N . GLU A 1 88 ? 0.320 -3.981 12.721 1.00 90.44 88 GLU A N 1
ATOM 703 C CA . GLU A 1 88 ? 0.517 -5.119 11.815 1.00 90.44 88 GLU A CA 1
ATOM 704 C C . GLU A 1 88 ? -0.811 -5.644 11.253 1.00 90.44 88 GLU A C 1
ATOM 706 O O . GLU A 1 88 ? -0.868 -6.032 10.090 1.00 90.44 88 GLU A O 1
ATOM 711 N N . GLU A 1 89 ? -1.887 -5.592 12.044 1.00 94.12 89 GLU A N 1
ATOM 712 C CA . GLU A 1 89 ? -3.226 -6.019 11.628 1.00 94.12 89 GLU A CA 1
ATOM 713 C C . GLU A 1 89 ? -3.737 -5.183 10.451 1.00 94.12 89 GLU A C 1
ATOM 715 O O . GLU A 1 89 ? -4.035 -5.734 9.391 1.00 94.12 89 GLU A O 1
ATOM 720 N N . ARG A 1 90 ? -3.735 -3.850 10.578 1.00 95.81 90 ARG A N 1
ATOM 721 C CA . ARG A 1 90 ? -4.178 -2.957 9.497 1.00 95.81 90 ARG A CA 1
ATOM 722 C C . ARG A 1 90 ? -3.299 -3.061 8.249 1.00 95.81 90 ARG A C 1
ATOM 724 O O . ARG A 1 90 ? -3.782 -2.950 7.124 1.00 95.81 90 ARG A O 1
ATOM 731 N N . LEU A 1 91 ? -2.002 -3.286 8.442 1.00 92.56 91 LEU A N 1
ATOM 732 C CA . LEU A 1 91 ? -1.045 -3.471 7.355 1.00 92.56 91 LEU A CA 1
ATOM 733 C C . LEU A 1 91 ? -1.337 -4.763 6.565 1.00 92.56 91 LEU A C 1
ATOM 735 O O . LEU A 1 91 ? -1.301 -4.749 5.333 1.00 92.56 91 LEU A O 1
ATOM 739 N N . GLU A 1 92 ? -1.690 -5.855 7.249 1.00 90.69 92 GLU A N 1
ATOM 740 C CA . GLU A 1 92 ? -2.146 -7.101 6.617 1.00 90.69 92 GLU A CA 1
ATOM 741 C C . GLU A 1 92 ? -3.535 -6.967 5.970 1.00 90.69 92 GLU A C 1
ATOM 743 O O . GLU A 1 92 ? -3.757 -7.539 4.903 1.00 90.69 92 GLU A O 1
ATOM 748 N N . GLU A 1 93 ? -4.461 -6.199 6.554 1.00 94.75 93 GLU A N 1
ATOM 749 C CA . GLU A 1 93 ? -5.763 -5.895 5.936 1.00 94.75 93 GLU A CA 1
ATOM 750 C C . GLU A 1 93 ? -5.598 -5.195 4.588 1.00 94.75 93 GLU A C 1
ATOM 752 O O . GLU A 1 93 ? -6.122 -5.667 3.580 1.00 94.75 93 GLU A O 1
ATOM 757 N N . ILE A 1 94 ? -4.826 -4.104 4.555 1.00 93.44 94 ILE A N 1
ATOM 758 C CA . ILE A 1 94 ? -4.574 -3.338 3.330 1.00 93.44 94 ILE A CA 1
ATOM 759 C C . ILE A 1 94 ? -3.880 -4.214 2.287 1.00 93.44 94 ILE A C 1
ATOM 761 O O . ILE A 1 94 ? -4.257 -4.206 1.117 1.00 93.44 94 ILE A O 1
ATOM 765 N N . TRP A 1 95 ? -2.887 -5.004 2.696 1.00 89.88 95 TRP A N 1
ATOM 766 C CA . TRP A 1 95 ? -2.221 -5.930 1.784 1.00 89.88 95 TRP A CA 1
ATOM 767 C C . TRP A 1 95 ? -3.179 -6.974 1.207 1.00 89.88 95 TRP A C 1
ATOM 769 O O . TRP A 1 95 ? -3.118 -7.281 0.018 1.00 89.88 95 TRP A O 1
ATOM 779 N N . ARG A 1 96 ? -4.083 -7.514 2.025 1.00 90.31 96 ARG A N 1
ATOM 780 C CA . ARG A 1 96 ? -5.072 -8.491 1.570 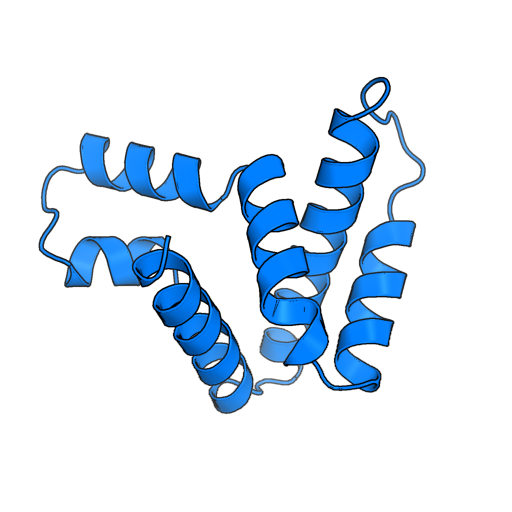1.00 90.31 96 ARG A CA 1
ATOM 781 C C . ARG A 1 96 ? -6.068 -7.870 0.596 1.00 90.31 96 ARG A C 1
ATOM 783 O O . ARG A 1 96 ? -6.357 -8.495 -0.419 1.00 90.31 96 ARG A O 1
ATOM 790 N N . GLU A 1 97 ? -6.529 -6.655 0.874 1.00 92.94 97 GLU A N 1
ATOM 791 C CA . GLU A 1 97 ? -7.422 -5.902 -0.008 1.00 92.94 97 GLU A CA 1
ATOM 792 C C . GLU A 1 97 ? -6.779 -5.662 -1.381 1.00 92.94 97 GLU A C 1
ATOM 794 O O . GLU A 1 97 ? -7.375 -5.979 -2.408 1.00 92.94 97 GLU A O 1
ATOM 799 N N . ILE A 1 98 ? -5.514 -5.221 -1.402 1.00 90.94 98 ILE A N 1
ATOM 800 C CA . ILE A 1 98 ? -4.715 -5.091 -2.632 1.00 90.94 98 ILE A CA 1
ATOM 801 C C . ILE A 1 98 ? -4.720 -6.407 -3.416 1.00 90.94 98 ILE A C 1
ATOM 803 O O . ILE A 1 98 ? -5.016 -6.430 -4.609 1.00 90.94 98 ILE A O 1
ATOM 807 N N . MET A 1 99 ? -4.416 -7.521 -2.747 1.00 86.81 99 MET A N 1
ATOM 808 C CA . MET A 1 99 ? -4.339 -8.830 -3.396 1.00 86.81 99 MET A CA 1
ATOM 809 C C . MET A 1 99 ? -5.688 -9.324 -3.936 1.00 86.81 99 MET A C 1
ATOM 811 O O . MET A 1 99 ? -5.695 -10.087 -4.902 1.00 86.81 99 MET A O 1
ATOM 815 N N . ILE A 1 100 ? -6.807 -8.940 -3.314 1.00 88.88 100 ILE A N 1
ATOM 816 C CA . ILE A 1 100 ? -8.156 -9.253 -3.801 1.00 88.88 100 ILE A CA 1
ATOM 817 C C . ILE A 1 100 ? -8.433 -8.459 -5.077 1.00 88.88 100 ILE A C 1
ATOM 819 O O . ILE A 1 100 ? -8.697 -9.072 -6.109 1.00 88.88 100 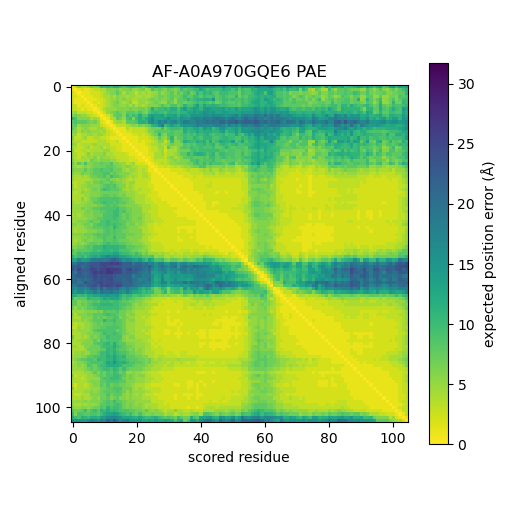ILE A O 1
ATOM 823 N N . ARG A 1 101 ? -8.266 -7.130 -5.045 1.00 88.25 101 ARG A N 1
ATOM 824 C CA . ARG A 1 101 ? -8.533 -6.259 -6.205 1.00 88.25 101 ARG A CA 1
ATOM 825 C C . ARG A 1 101 ? -7.648 -6.595 -7.406 1.00 88.25 101 ARG A C 1
ATOM 827 O O . ARG A 1 101 ? -8.110 -6.588 -8.539 1.00 88.25 101 ARG A O 1
ATOM 834 N N . MET A 1 102 ? -6.407 -7.016 -7.165 1.00 82.12 102 MET A N 1
ATOM 835 C CA . MET A 1 102 ? -5.504 -7.502 -8.216 1.00 82.12 102 MET A CA 1
ATOM 836 C C . MET A 1 102 ? -5.959 -8.794 -8.913 1.00 82.12 102 MET A C 1
ATOM 838 O O . MET A 1 102 ? -5.500 -9.063 -10.017 1.00 82.12 102 MET A O 1
ATOM 842 N N . LYS A 1 103 ? -6.778 -9.637 -8.269 1.00 76.62 103 LYS A N 1
ATOM 843 C CA . LYS A 1 103 ? -7.297 -10.883 -8.869 1.00 76.62 103 LYS A CA 1
ATOM 844 C C . LYS A 1 103 ? -8.584 -10.672 -9.663 1.00 76.62 103 LYS A C 1
ATOM 846 O O . LYS A 1 103 ? -8.984 -11.575 -10.392 1.00 76.62 103 LYS A O 1
ATOM 851 N N . GLU A 1 104 ? -9.246 -9.536 -9.468 1.00 68.25 104 GLU A N 1
ATOM 852 C CA . GLU A 1 104 ? -10.488 -9.172 -10.157 1.00 68.25 104 GLU A CA 1
ATOM 853 C C . GLU A 1 104 ? -10.237 -8.460 -11.501 1.00 68.25 104 GLU A C 1
ATOM 855 O O . GLU A 1 104 ? -11.186 -8.244 -12.256 1.00 68.25 104 GLU A O 1
ATOM 860 N N . GLN A 1 105 ? -8.973 -8.147 -11.811 1.00 56.16 105 GLN A N 1
ATOM 861 C CA . GLN A 1 105 ? -8.493 -7.606 -13.090 1.00 56.16 105 GLN A CA 1
ATOM 862 C C . GLN A 1 105 ? -7.933 -8.713 -13.994 1.00 56.16 105 GLN A C 1
ATOM 864 O O . GLN A 1 105 ? -8.166 -8.634 -15.223 1.00 56.16 105 GLN A O 1
#

pLDDT: mean 83.48, std 11.77, range [54.88, 97.75]

Sequence (105 aa):
MVRRHIVDDGLRKLQDIHQKAVSLVNAASQAELLREIEDFLTEEERNIVSRGKNSNTGNIPKNTQMIDYRLSTGFEALFGYLYLC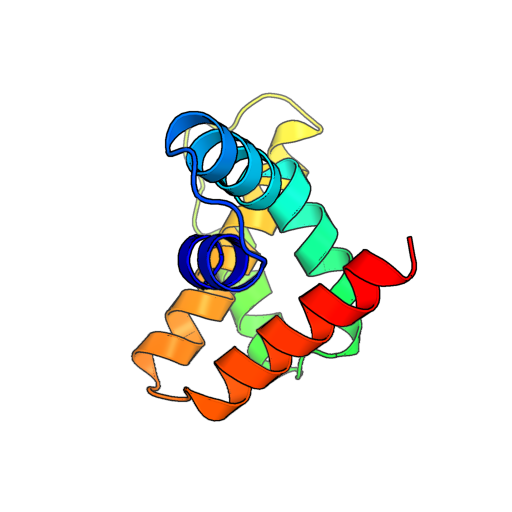KNEERLEEIWREIMIRMKEQ

Nearest PDB structures (foldseek):
  2gsl-assembly2_C  TM=8.555E-01  e=2.324E-04  Fusobacterium nucleatum subsp. nucleatum ATCC 25586
  2gsl-assembly3_E  TM=8.911E-01  e=5.319E-04  Fusobacterium nucleatum subsp. nucleatum ATCC 25586
  2gsl-assembly2_D  TM=8.723E-01  e=7.256E-04  Fusobacterium nucleatum subsp. nucleatum ATCC 25586
  2gsl-assembly3_F  TM=8.831E-01  e=1.098E-03  Fusobacterium nucleatum subsp. nucleatum ATCC 25586
  2gsl-assembly1_B  TM=8.444E-01  e=8.475E-04  Fusobacterium nucleatum subsp. nucleatum ATCC 25586

Secondary structure (DSSP, 8-state):
-HHHHHHHTT---HHHHHHHHHHHHSHHHHHHHHHHTTTTS-HHHHHHHHHHHTS--SSPPSTTHHHHHHHHHHHHHHHHHHHHTT-HHHHHHHHHHHHHHTT--

Solvent-accessible surface area (backbone atoms only — not comparable to full-atom values): 5825 Å² total; per-residue (Å²): 105,67,64,56,53,47,45,73,74,66,56,79,53,67,68,60,46,50,52,58,34,49,64,55,68,34,41,61,42,30,23,48,55,45,63,76,42,54,86,79,46,52,73,68,51,49,52,40,22,54,51,27,40,65,71,72,88,68,97,70,61,82,62,75,58,39,59,24,44,25,39,21,40,7,42,52,37,39,57,50,47,32,58,75,70,65,36,61,67,62,50,52,50,54,52,50,52,50,58,50,59,64,69,78,110